Protein AF-A0A9P5QVT1-F1 (afdb_monomer_lite)

Sequence (59 aa):
MFNANSEYQAVFDKISKVHSHGLSHNLSIPRMAIIGDQSSGKSSVLEAITKLTFPRDKG

Foldseek 3Di:
DDPDPVVVVVVVVVLVVVVVVVCVVVDVRDDDDDDDDPPPCSQVVCCVVVVDHDDDDPD

Secondary structure (DSSP, 8-state):
-----HHHHHHHHHHHHHHHTTGGGTS----------TTSSHHHHHHHHH-PPPP----

pLDDT: mean 85.42, std 12.59, range [39.94, 95.19]

Structure (mmCIF, N/CA/C/O backbone):
data_AF-A0A9P5QVT1-F1
#
_entry.id   AF-A0A9P5QVT1-F1
#
loop_
_atom_site.group_PDB
_atom_site.id
_atom_site.type_symbol
_atom_site.label_atom_id
_atom_site.label_alt_id
_atom_site.label_comp_id
_atom_site.label_asym_id
_atom_site.label_entity_id
_atom_site.label_seq_id
_atom_site.pdbx_PDB_ins_code
_atom_site.Cartn_x
_atom_site.Cartn_y
_atom_site.Cartn_z
_atom_site.occupancy
_atom_site.B_iso_or_equiv
_atom_site.auth_seq_id
_atom_site.auth_comp_id
_atom_site.auth_asym_id
_atom_site.auth_atom_id
_atom_site.pdbx_PDB_model_num
ATOM 1 N N . MET A 1 1 ? -22.399 -0.606 3.074 1.00 39.94 1 MET A N 1
ATOM 2 C CA . MET A 1 1 ? -21.007 -0.805 3.531 1.00 39.94 1 MET A CA 1
ATOM 3 C C . MET A 1 1 ? -20.143 -0.756 2.277 1.00 39.94 1 MET A C 1
ATOM 5 O O . MET A 1 1 ? -20.318 -1.621 1.440 1.00 39.94 1 MET A O 1
ATOM 9 N N . PHE A 1 2 ? -19.413 0.350 2.073 1.00 54.19 2 PHE A N 1
ATOM 10 C CA . PHE A 1 2 ? -18.715 0.765 0.836 1.00 54.19 2 PHE A CA 1
ATOM 11 C C . PHE A 1 2 ? -19.473 0.497 -0.476 1.00 54.19 2 PHE A C 1
ATOM 13 O O . PHE A 1 2 ? -19.254 -0.504 -1.147 1.00 54.19 2 PHE A O 1
ATOM 20 N N . ASN A 1 3 ? -20.344 1.434 -0.869 1.00 52.47 3 ASN A N 1
ATOM 21 C CA . ASN A 1 3 ? -20.768 1.513 -2.264 1.00 52.47 3 ASN A CA 1
ATOM 22 C C . ASN A 1 3 ? -19.552 1.999 -3.061 1.00 52.47 3 ASN A C 1
ATOM 24 O O . ASN A 1 3 ? -19.224 3.185 -3.060 1.00 52.47 3 ASN A O 1
ATOM 28 N N . ALA A 1 4 ? -18.785 1.054 -3.589 1.00 57.03 4 ALA A N 1
ATOM 29 C CA . ALA A 1 4 ? -17.628 1.358 -4.399 1.00 57.03 4 ALA A CA 1
ATOM 30 C C . ALA A 1 4 ? -18.103 2.061 -5.673 1.00 57.03 4 ALA A C 1
ATOM 32 O O . ALA A 1 4 ? -18.949 1.528 -6.386 1.00 57.03 4 ALA A O 1
ATOM 33 N N . ASN A 1 5 ? -17.521 3.220 -5.985 1.00 64.50 5 ASN A N 1
ATOM 34 C CA . ASN A 1 5 ? -17.484 3.700 -7.362 1.00 64.50 5 ASN A CA 1
ATOM 35 C C . ASN A 1 5 ? -16.908 2.566 -8.224 1.00 64.50 5 ASN A C 1
ATOM 37 O O . ASN A 1 5 ? -15.706 2.286 -8.175 1.00 64.50 5 ASN A O 1
ATOM 41 N N . SER A 1 6 ? -17.793 1.868 -8.932 1.00 77.50 6 SER A N 1
ATOM 42 C CA . SER A 1 6 ? -17.528 0.582 -9.582 1.00 77.50 6 SER A CA 1
ATOM 43 C C . SER A 1 6 ? -16.413 0.675 -10.622 1.00 77.50 6 SER A C 1
ATOM 45 O O . SER A 1 6 ? -15.640 -0.265 -10.789 1.00 77.50 6 SER A O 1
ATOM 47 N N . GLU A 1 7 ? -16.276 1.833 -11.263 1.00 85.31 7 GLU A N 1
ATOM 48 C CA . GLU A 1 7 ? -15.242 2.098 -12.261 1.00 85.31 7 GLU A CA 1
ATOM 49 C C . GLU A 1 7 ? -13.830 2.109 -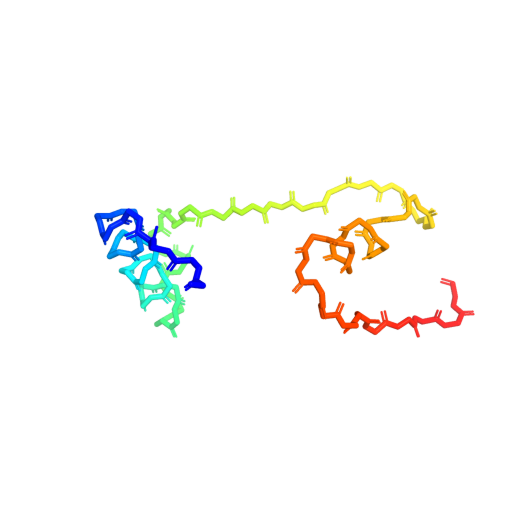11.658 1.00 85.31 7 GLU A C 1
ATOM 51 O O . GLU A 1 7 ? -12.932 1.468 -12.204 1.00 85.31 7 GLU A O 1
ATOM 56 N N . TYR A 1 8 ? -13.620 2.758 -10.504 1.00 87.19 8 TYR A N 1
ATOM 57 C CA . TYR A 1 8 ? -12.303 2.778 -9.853 1.00 87.19 8 TYR A CA 1
ATOM 58 C C . TYR A 1 8 ? -11.900 1.396 -9.352 1.00 87.19 8 TYR A C 1
ATOM 60 O O . TYR A 1 8 ? -10.747 1.006 -9.525 1.00 87.19 8 TYR A O 1
ATOM 68 N N . GLN A 1 9 ? -12.841 0.634 -8.786 1.00 88.06 9 GLN A N 1
ATOM 69 C CA . GLN A 1 9 ? -12.559 -0.747 -8.38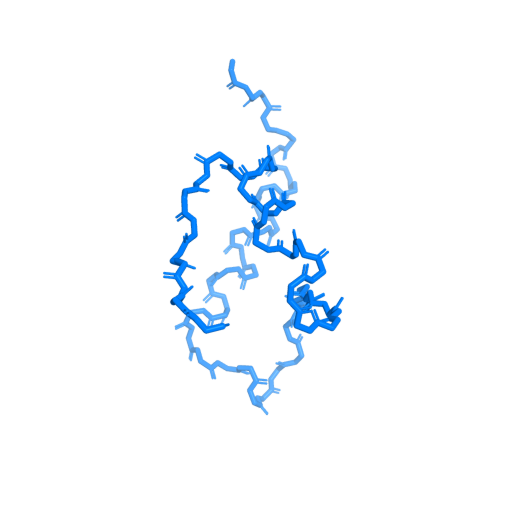8 1.00 88.06 9 GLN A CA 1
ATOM 70 C C . GLN A 1 9 ? -12.164 -1.602 -9.592 1.00 88.06 9 GLN A C 1
ATOM 72 O O . GLN A 1 9 ? -11.131 -2.260 -9.556 1.00 88.06 9 GLN A O 1
ATOM 77 N N . ALA A 1 10 ? -12.894 -1.501 -10.707 1.00 90.81 10 ALA A N 1
ATOM 78 C CA . ALA A 1 10 ? -12.554 -2.229 -11.927 1.00 90.81 10 ALA A CA 1
ATOM 79 C C . ALA A 1 10 ? -11.159 -1.865 -12.474 1.00 90.81 10 ALA A C 1
ATOM 81 O O . ALA A 1 10 ? -10.464 -2.716 -13.036 1.00 90.81 10 ALA A O 1
ATOM 82 N N . VAL A 1 11 ? -10.727 -0.609 -12.318 1.00 92.25 11 VAL A N 1
ATOM 83 C CA . VAL A 1 11 ? -9.362 -0.183 -12.659 1.00 92.25 11 VAL A CA 1
ATOM 84 C C . VAL A 1 11 ? -8.337 -0.810 -11.709 1.00 92.25 11 VAL A C 1
ATOM 86 O O . VAL A 1 11 ? -7.357 -1.390 -12.184 1.00 92.25 11 VAL A O 1
ATOM 89 N N . PHE A 1 12 ? -8.559 -0.753 -10.393 1.00 91.00 12 PHE A N 1
ATOM 90 C CA . PHE A 1 12 ? -7.658 -1.362 -9.407 1.00 91.00 12 PHE A CA 1
ATOM 91 C C . PHE A 1 12 ? -7.547 -2.881 -9.569 1.00 91.00 12 PHE A C 1
ATOM 93 O O . PHE A 1 12 ? -6.438 -3.416 -9.492 1.00 91.00 12 PHE A O 1
ATOM 100 N N . ASP A 1 13 ? -8.642 -3.571 -9.881 1.00 91.44 13 ASP A N 1
ATOM 101 C CA . ASP A 1 13 ? -8.654 -5.011 -10.145 1.00 91.44 13 ASP A CA 1
ATOM 102 C C . ASP A 1 13 ? -7.808 -5.363 -11.372 1.00 91.44 13 ASP A C 1
ATOM 104 O O . ASP A 1 13 ? -7.009 -6.303 -11.341 1.00 91.44 13 ASP A O 1
ATOM 108 N N . LYS A 1 14 ? -7.917 -4.578 -12.454 1.00 91.19 14 LYS A N 1
ATOM 109 C CA . LYS A 1 14 ? -7.079 -4.753 -13.650 1.00 91.19 14 LYS A CA 1
ATOM 110 C C . LYS A 1 14 ? -5.602 -4.540 -13.333 1.00 91.19 14 LYS A C 1
ATOM 112 O O . LYS A 1 14 ? -4.783 -5.368 -13.725 1.00 91.19 14 LYS A O 1
ATOM 117 N N . ILE A 1 15 ? -5.263 -3.472 -12.609 1.00 91.38 15 ILE A N 1
ATOM 118 C CA . ILE A 1 15 ? -3.880 -3.188 -12.191 1.00 91.38 15 ILE A CA 1
ATOM 119 C C . ILE A 1 15 ? -3.335 -4.348 -11.347 1.00 91.38 15 ILE A C 1
ATOM 121 O O . ILE A 1 15 ? -2.246 -4.853 -11.622 1.00 91.38 15 ILE A O 1
ATOM 125 N N . SER A 1 16 ? -4.119 -4.820 -10.376 1.00 89.88 16 SER A N 1
ATOM 126 C CA . SER A 1 16 ? -3.761 -5.933 -9.488 1.00 89.88 16 SER A CA 1
ATOM 127 C C . SER A 1 16 ? -3.557 -7.235 -10.261 1.00 89.88 16 SER A C 1
ATOM 129 O O . SER A 1 16 ? -2.596 -7.965 -10.011 1.00 89.88 16 SER A O 1
ATOM 131 N N . LYS A 1 17 ? -4.405 -7.501 -11.263 1.00 91.00 17 LYS A N 1
ATOM 132 C CA . LYS A 1 17 ? -4.257 -8.653 -12.152 1.00 91.00 17 LYS A CA 1
ATOM 133 C C . LYS A 1 17 ? -2.983 -8.555 -12.983 1.00 91.00 17 LYS A C 1
ATOM 135 O O . LYS A 1 17 ? -2.242 -9.521 -13.033 1.00 91.00 17 LYS A O 1
ATOM 140 N N . VAL A 1 18 ? -2.671 -7.421 -13.608 1.00 90.62 18 VAL A N 1
ATOM 141 C CA . VAL A 1 18 ? -1.414 -7.285 -14.375 1.00 90.62 18 VAL A CA 1
ATOM 142 C C . VAL A 1 18 ? -0.197 -7.454 -13.458 1.00 90.62 18 VAL A C 1
ATOM 144 O O . VAL A 1 18 ? 0.759 -8.144 -13.813 1.00 90.62 18 VAL A O 1
ATOM 147 N N . HIS A 1 19 ? -0.256 -6.895 -12.248 1.00 88.94 19 HIS A N 1
ATOM 148 C CA . HIS A 1 19 ? 0.793 -7.033 -11.241 1.00 88.94 19 HIS A CA 1
ATOM 149 C C . HIS A 1 19 ? 1.069 -8.494 -10.861 1.00 88.94 19 HIS A C 1
ATOM 151 O O . HIS A 1 19 ? 2.232 -8.889 -10.763 1.00 88.94 19 HIS A O 1
ATOM 157 N N . SER A 1 20 ? 0.029 -9.310 -10.659 1.00 90.62 20 SER A N 1
ATOM 158 C CA . SER A 1 20 ? 0.187 -10.705 -10.224 1.00 90.62 20 SER A CA 1
ATOM 159 C C . SER A 1 20 ? 0.871 -11.612 -11.253 1.00 90.62 20 SER A C 1
ATOM 161 O O . SER A 1 20 ? 1.371 -12.668 -10.879 1.00 90.62 20 SER A O 1
ATOM 163 N N . HIS A 1 21 ? 0.968 -11.192 -12.520 1.00 92.31 21 HIS A N 1
ATOM 164 C CA . HIS A 1 21 ? 1.679 -11.933 -13.570 1.00 92.31 21 HIS A CA 1
ATOM 165 C C . HIS A 1 21 ? 3.195 -11.652 -13.594 1.00 92.31 21 HIS A C 1
ATOM 167 O O . HIS A 1 21 ? 3.893 -12.147 -14.474 1.00 92.31 21 HIS A O 1
ATOM 173 N N . GLY A 1 22 ? 3.728 -10.837 -12.672 1.00 86.44 22 GLY A N 1
ATOM 174 C CA . GLY A 1 22 ? 5.173 -10.581 -12.567 1.00 86.44 22 GLY A CA 1
ATOM 175 C C . GLY A 1 22 ? 5.756 -9.691 -13.675 1.00 86.44 22 GLY A C 1
ATOM 176 O O . GLY A 1 22 ? 6.972 -9.527 -13.768 1.00 86.44 22 GLY A O 1
ATOM 177 N N . LEU A 1 23 ? 4.906 -9.057 -14.487 1.00 85.38 23 LEU A N 1
ATOM 178 C CA . LEU A 1 23 ? 5.293 -8.262 -15.663 1.00 85.38 23 LEU A CA 1
ATOM 179 C C . LEU A 1 23 ? 5.881 -6.883 -15.335 1.00 85.38 23 LEU A C 1
ATOM 181 O O . LEU A 1 23 ? 6.101 -6.070 -16.228 1.00 85.38 23 LEU A O 1
ATOM 185 N N . SER A 1 24 ? 6.154 -6.587 -14.066 1.00 81.12 24 SER A N 1
ATOM 186 C CA . SER A 1 24 ? 6.640 -5.269 -13.646 1.00 81.12 24 SER A CA 1
ATOM 187 C C . SER A 1 24 ? 8.020 -4.882 -14.165 1.00 81.12 24 SER A C 1
ATOM 189 O O . SER A 1 24 ? 8.418 -3.736 -13.998 1.00 81.12 24 SER A O 1
ATOM 191 N N . HIS A 1 25 ? 8.747 -5.824 -14.761 1.00 83.75 25 HIS A N 1
ATOM 192 C CA . HIS A 1 25 ? 10.020 -5.574 -15.429 1.00 83.75 25 HIS A CA 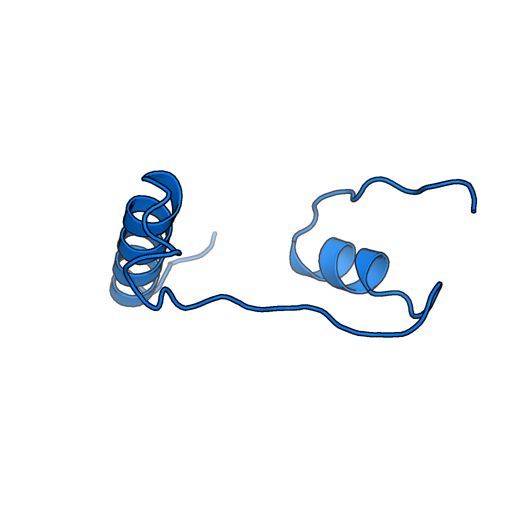1
ATOM 193 C C . HIS A 1 25 ? 9.848 -5.214 -16.916 1.00 83.75 25 HIS A C 1
ATOM 195 O O . HIS A 1 25 ? 10.754 -4.632 -17.504 1.00 83.75 25 HIS A O 1
ATOM 201 N N . ASN A 1 26 ? 8.694 -5.523 -17.523 1.00 86.94 26 ASN A N 1
ATOM 202 C CA . ASN A 1 26 ? 8.385 -5.196 -18.921 1.00 86.94 26 ASN A CA 1
ATOM 203 C C . ASN A 1 26 ? 7.382 -4.047 -19.056 1.00 86.94 26 ASN A C 1
ATOM 205 O O . ASN A 1 26 ? 7.339 -3.390 -20.091 1.00 86.94 26 ASN A O 1
ATOM 209 N N . LEU A 1 27 ? 6.549 -3.831 -18.036 1.00 86.31 27 LEU A N 1
ATOM 210 C CA . LEU A 1 27 ? 5.486 -2.835 -18.036 1.00 86.31 27 LEU A CA 1
ATOM 211 C C . LEU A 1 27 ? 5.583 -1.964 -16.787 1.00 86.31 27 LEU A C 1
ATOM 213 O O . LEU A 1 27 ? 5.712 -2.463 -15.667 1.00 86.31 27 LEU A O 1
ATOM 217 N N . SER A 1 28 ? 5.448 -0.653 -16.984 1.00 89.06 28 SER A N 1
ATOM 218 C CA . SER A 1 28 ? 5.273 0.283 -15.877 1.00 89.06 28 SER A CA 1
ATOM 219 C C . SER A 1 28 ? 3.865 0.116 -15.309 1.00 89.06 28 SER A C 1
ATOM 221 O O . SER A 1 28 ? 2.878 0.530 -15.917 1.00 89.06 28 SER A O 1
ATOM 223 N N . ILE A 1 29 ? 3.772 -0.553 -14.161 1.00 90.81 29 ILE A N 1
ATOM 224 C CA . ILE A 1 29 ? 2.516 -0.766 -13.437 1.00 90.81 29 ILE A CA 1
ATOM 225 C C . ILE A 1 29 ? 2.462 0.248 -12.290 1.00 90.81 29 ILE A C 1
ATOM 227 O O . ILE A 1 29 ? 3.412 0.286 -11.499 1.00 90.81 29 ILE A O 1
ATOM 231 N N . PRO A 1 30 ? 1.375 1.029 -12.149 1.00 89.25 30 PRO A N 1
ATOM 232 C CA . PRO A 1 30 ? 1.219 1.957 -11.036 1.00 89.25 30 PRO A CA 1
ATOM 233 C C . PRO A 1 30 ? 1.386 1.253 -9.685 1.00 89.25 30 PRO A C 1
ATOM 235 O O . PRO A 1 30 ? 0.737 0.241 -9.413 1.00 89.25 30 PRO A O 1
ATOM 238 N N . ARG A 1 31 ? 2.258 1.796 -8.833 1.00 86.81 31 ARG A N 1
ATOM 239 C CA . ARG A 1 31 ? 2.489 1.341 -7.457 1.00 86.81 31 ARG A CA 1
ATOM 240 C C . ARG A 1 31 ? 2.659 2.541 -6.537 1.00 86.81 31 ARG A C 1
ATOM 242 O O . ARG A 1 31 ? 3.110 3.598 -6.967 1.00 86.81 31 ARG A O 1
ATOM 249 N N . MET A 1 32 ? 2.339 2.347 -5.263 1.00 87.75 32 MET A N 1
ATOM 250 C CA . MET A 1 32 ? 2.616 3.311 -4.205 1.00 87.75 32 MET A CA 1
ATOM 251 C C . MET A 1 32 ? 3.754 2.774 -3.339 1.00 87.75 32 MET A C 1
ATOM 253 O O . MET A 1 32 ? 3.657 1.671 -2.805 1.00 87.75 32 MET A O 1
ATOM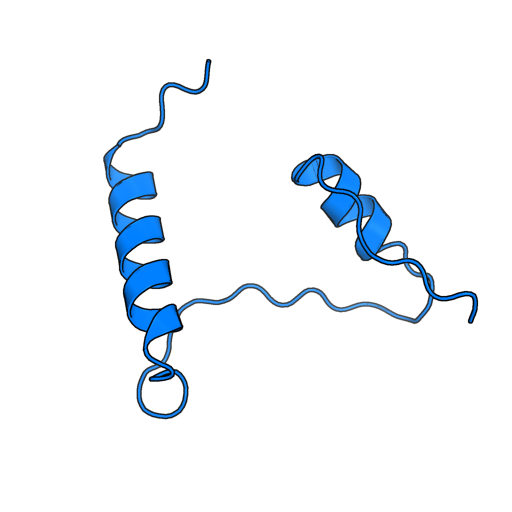 257 N N . ALA A 1 33 ? 4.830 3.546 -3.220 1.00 90.75 33 ALA A N 1
ATOM 258 C CA . ALA A 1 33 ? 5.922 3.261 -2.300 1.00 90.75 33 ALA A CA 1
ATOM 259 C C . ALA A 1 33 ? 5.757 4.105 -1.035 1.00 90.75 33 ALA A C 1
ATOM 261 O O . ALA A 1 33 ? 5.347 5.262 -1.102 1.00 90.75 33 ALA A O 1
ATOM 262 N N . ILE A 1 34 ? 6.094 3.524 0.113 1.00 90.94 34 ILE A N 1
ATOM 263 C CA . ILE A 1 34 ? 6.045 4.204 1.409 1.00 90.94 34 ILE A CA 1
ATOM 264 C C . ILE A 1 34 ? 7.474 4.325 1.900 1.00 90.94 34 ILE A C 1
ATOM 266 O O . ILE A 1 34 ? 8.169 3.322 2.057 1.00 90.94 34 ILE A O 1
ATOM 270 N N . ILE A 1 35 ? 7.914 5.561 2.109 1.00 94.81 35 ILE A N 1
ATOM 271 C CA . ILE A 1 35 ? 9.309 5.901 2.382 1.00 94.81 35 ILE A CA 1
ATOM 272 C C . ILE A 1 35 ? 9.362 6.735 3.660 1.00 94.81 35 ILE A C 1
ATOM 274 O O . ILE A 1 35 ? 8.487 7.558 3.914 1.00 94.81 35 ILE A O 1
ATOM 278 N N . GLY A 1 36 ? 10.383 6.491 4.473 1.00 93.94 36 GLY A N 1
ATOM 279 C CA . GLY A 1 36 ? 10.642 7.203 5.718 1.00 93.94 36 GLY A CA 1
ATOM 280 C C . GLY A 1 36 ? 11.634 6.431 6.580 1.00 93.94 36 GLY A C 1
ATOM 281 O O . GLY A 1 36 ? 11.745 5.206 6.453 1.00 93.94 36 GLY A O 1
ATOM 282 N N . ASP A 1 37 ? 12.311 7.134 7.482 1.00 95.19 37 ASP A N 1
ATOM 283 C CA . ASP A 1 37 ? 13.396 6.592 8.312 1.00 95.19 37 ASP A CA 1
ATOM 284 C C . ASP A 1 37 ? 12.955 5.414 9.192 1.00 95.19 37 ASP A C 1
ATOM 286 O O . ASP A 1 37 ? 11.754 5.164 9.368 1.00 95.19 37 ASP A O 1
ATOM 290 N N . GLN A 1 38 ? 13.902 4.658 9.756 1.00 90.06 38 GLN A N 1
ATOM 291 C CA . GLN A 1 38 ? 13.576 3.611 10.732 1.00 90.06 38 GLN A CA 1
ATOM 292 C C . GLN A 1 38 ? 12.724 4.209 11.866 1.00 90.06 38 GLN A C 1
ATOM 294 O O . GLN A 1 38 ? 12.952 5.331 12.307 1.00 90.06 38 GLN A O 1
ATOM 299 N N . SER A 1 39 ? 11.681 3.488 12.285 1.00 89.06 39 SER A N 1
ATOM 300 C CA . SER A 1 39 ? 10.770 3.914 13.363 1.00 89.06 39 SER A CA 1
ATOM 301 C C . SER A 1 39 ? 9.935 5.185 13.115 1.00 89.06 39 SER A C 1
ATOM 303 O O . SER A 1 39 ? 9.237 5.637 14.015 1.00 89.06 39 SER A O 1
ATOM 305 N N . SER A 1 40 ? 9.870 5.701 11.882 1.00 93.19 40 SER A N 1
ATOM 306 C CA . SER A 1 40 ? 8.997 6.837 11.496 1.00 93.19 40 SER A CA 1
ATOM 307 C C . SER A 1 40 ? 7.484 6.543 11.485 1.00 93.19 40 SER A C 1
ATOM 309 O O . SER A 1 40 ? 6.688 7.392 11.096 1.00 93.19 40 SER A O 1
ATOM 311 N N . GLY A 1 41 ? 7.054 5.338 11.876 1.00 93.00 41 GLY A N 1
ATOM 312 C CA . GLY A 1 41 ? 5.629 4.996 11.979 1.00 93.00 41 GLY A CA 1
ATOM 313 C C . GLY A 1 41 ? 4.937 4.592 10.669 1.00 93.00 41 GLY A C 1
ATOM 314 O O . GLY A 1 41 ? 3.712 4.504 10.645 1.00 93.00 41 GLY A O 1
ATOM 315 N N . LYS A 1 42 ? 5.686 4.287 9.597 1.00 95.00 42 LYS A N 1
ATOM 316 C CA . LYS A 1 42 ? 5.150 3.793 8.304 1.00 95.00 42 LYS A CA 1
ATOM 317 C C . LYS A 1 42 ? 4.128 2.658 8.473 1.00 95.00 42 LYS A C 1
ATOM 319 O 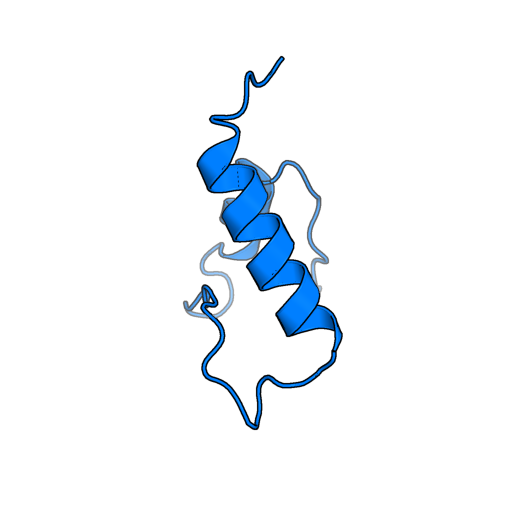O . LYS A 1 42 ? 3.039 2.718 7.909 1.00 95.00 42 LYS A O 1
ATOM 324 N N . SER A 1 43 ? 4.468 1.652 9.283 1.00 93.44 43 SER A N 1
ATOM 325 C CA . SER A 1 43 ? 3.582 0.521 9.574 1.00 93.44 43 SER A CA 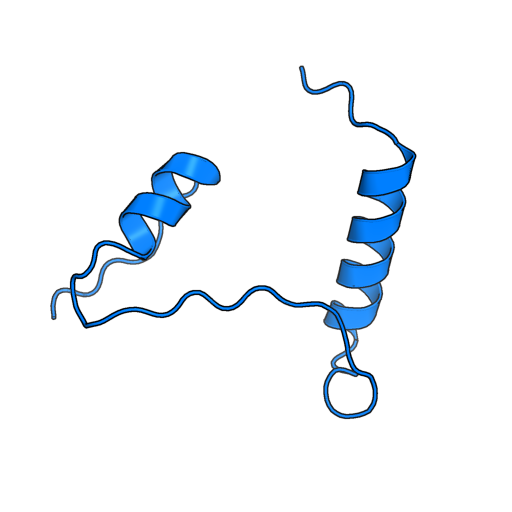1
ATOM 326 C C . SER A 1 43 ? 2.341 0.971 10.342 1.00 93.44 43 SER A C 1
ATOM 328 O O . SER A 1 43 ? 1.240 0.616 9.950 1.00 93.44 43 SER A O 1
ATOM 330 N N . SER A 1 44 ? 2.483 1.832 11.355 1.00 93.56 44 SER A N 1
ATOM 331 C CA . SER A 1 44 ? 1.351 2.358 12.131 1.00 93.56 44 SER A CA 1
ATOM 332 C C . SER A 1 44 ? 0.342 3.121 11.262 1.00 93.56 44 SER A C 1
ATOM 334 O O . SER A 1 44 ? -0.866 2.985 11.448 1.00 93.56 44 SER A O 1
ATOM 336 N N . VAL A 1 45 ? 0.819 3.904 10.287 1.00 93.69 45 VAL A N 1
ATOM 337 C CA . VAL A 1 45 ? -0.046 4.619 9.333 1.00 93.69 45 VAL A CA 1
ATOM 338 C C . VAL A 1 45 ? -0.796 3.635 8.434 1.00 93.69 45 VAL A C 1
ATOM 340 O O . VAL A 1 45 ? -2.010 3.757 8.262 1.00 93.69 45 VAL A O 1
ATOM 343 N N . LEU A 1 46 ? -0.105 2.627 7.898 1.00 93.81 46 LEU A N 1
ATOM 344 C CA . LEU A 1 46 ? -0.743 1.580 7.102 1.00 93.81 46 LEU A CA 1
ATOM 345 C C . LEU A 1 46 ? -1.772 0.783 7.900 1.00 93.81 46 LEU A C 1
ATOM 347 O O . LEU A 1 46 ? -2.860 0.530 7.389 1.00 93.81 46 LEU A O 1
ATOM 351 N N . GLU A 1 47 ? -1.471 0.423 9.147 1.00 94.88 47 GLU A N 1
ATOM 352 C CA . GLU A 1 47 ? -2.400 -0.260 10.053 1.00 94.88 47 GLU A CA 1
ATOM 353 C C . GLU A 1 47 ? -3.669 0.583 10.267 1.00 94.88 47 GLU A C 1
ATOM 355 O O . GLU A 1 47 ? -4.791 0.079 10.171 1.00 94.88 47 GLU A O 1
ATOM 360 N N . ALA A 1 48 ? -3.515 1.895 10.476 1.00 94.81 48 ALA A N 1
ATOM 361 C CA . ALA A 1 48 ? -4.637 2.807 10.680 1.00 94.81 48 ALA A CA 1
ATOM 362 C C . ALA A 1 48 ? -5.562 2.913 9.453 1.00 94.81 48 ALA A C 1
ATOM 364 O O . ALA A 1 48 ? -6.785 2.985 9.628 1.00 94.81 48 ALA A O 1
ATOM 365 N N . ILE A 1 49 ? -4.996 2.903 8.239 1.00 93.75 49 ILE A N 1
ATOM 366 C CA . ILE A 1 49 ? -5.731 3.016 6.968 1.00 93.75 49 ILE A CA 1
ATOM 367 C C . ILE A 1 49 ? -6.352 1.676 6.562 1.00 93.75 49 ILE A C 1
ATOM 369 O O . ILE A 1 49 ? -7.538 1.611 6.249 1.00 93.75 49 ILE A O 1
ATOM 373 N N . THR A 1 50 ? -5.558 0.606 6.568 1.00 91.94 50 THR A N 1
ATOM 374 C CA . THR A 1 50 ? -5.954 -0.712 6.041 1.00 91.94 50 THR A CA 1
ATOM 375 C C . THR A 1 50 ? -6.753 -1.543 7.036 1.00 91.94 50 THR A C 1
ATOM 377 O O . THR A 1 50 ? -7.443 -2.473 6.629 1.00 91.94 50 THR A O 1
ATOM 380 N N . LYS A 1 51 ? -6.651 -1.230 8.336 1.00 93.81 51 LYS A N 1
ATOM 381 C CA . LYS A 1 51 ? -7.150 -2.063 9.443 1.00 93.81 51 LYS A CA 1
ATOM 382 C C . LYS A 1 51 ? -6.533 -3.469 9.485 1.00 93.81 51 LYS A C 1
ATOM 384 O O . LYS A 1 51 ? -7.066 -4.346 10.158 1.00 93.81 51 LYS A O 1
ATOM 389 N N . LEU A 1 52 ? -5.406 -3.676 8.802 1.00 93.44 52 LEU A N 1
ATOM 390 C CA . LEU A 1 52 ? -4.596 -4.890 8.875 1.00 93.44 52 LEU A CA 1
ATOM 391 C C . LEU A 1 52 ? -3.454 -4.680 9.865 1.00 93.44 52 LEU A C 1
ATOM 393 O O . LEU A 1 52 ? -2.933 -3.576 9.966 1.00 93.44 52 LEU A O 1
ATOM 397 N N . THR A 1 53 ? -3.041 -5.732 10.567 1.00 90.62 53 THR A N 1
ATOM 398 C CA . THR A 1 53 ? -1.838 -5.702 11.410 1.00 90.62 53 THR A CA 1
ATOM 399 C C . THR A 1 53 ? -0.608 -5.972 10.556 1.00 90.62 53 THR A C 1
ATOM 401 O O . THR A 1 53 ? -0.585 -6.943 9.798 1.00 90.62 53 THR A O 1
ATOM 404 N N . PHE A 1 54 ? 0.422 -5.137 10.687 1.00 89.50 54 PHE A N 1
ATOM 405 C CA . PHE A 1 54 ? 1.681 -5.329 9.978 1.00 89.50 54 PHE A CA 1
ATOM 406 C C . PHE A 1 54 ? 2.695 -6.036 10.888 1.00 89.50 54 PHE A C 1
ATOM 408 O O . PHE A 1 54 ? 2.692 -5.817 12.102 1.00 89.50 54 PHE A O 1
ATOM 415 N N . PRO A 1 55 ? 3.583 -6.886 10.337 1.00 86.00 55 PRO A N 1
ATOM 416 C CA . PRO A 1 55 ? 4.657 -7.491 11.114 1.00 86.00 55 PRO A CA 1
ATOM 417 C C . PRO A 1 55 ? 5.503 -6.418 11.808 1.00 86.00 55 PRO A C 1
ATOM 419 O O . PRO A 1 55 ? 5.897 -5.428 11.187 1.00 86.00 55 PRO A O 1
ATOM 422 N N . ARG A 1 56 ? 5.782 -6.620 13.097 1.00 78.44 56 ARG A N 1
ATOM 423 C CA . ARG A 1 56 ? 6.672 -5.765 13.887 1.00 78.44 56 ARG A CA 1
ATOM 424 C C . ARG A 1 56 ? 7.944 -6.541 14.169 1.00 78.44 56 ARG A C 1
ATOM 426 O O . ARG A 1 56 ? 7.881 -7.592 14.804 1.00 78.44 56 ARG A O 1
ATOM 433 N N . ASP A 1 57 ? 9.069 -6.031 13.688 1.00 72.00 57 ASP A N 1
ATOM 434 C CA . ASP A 1 57 ? 10.367 -6.528 14.126 1.00 72.00 57 ASP A CA 1
ATOM 435 C C . ASP A 1 57 ? 10.704 -5.941 15.508 1.00 72.00 57 ASP A C 1
ATOM 437 O O . ASP A 1 57 ? 10.187 -4.885 15.884 1.00 72.00 57 ASP A O 1
ATOM 441 N N . LYS A 1 58 ? 11.547 -6.625 16.284 1.00 56.56 58 LYS A N 1
ATOM 442 C CA . LYS A 1 58 ? 12.043 -6.135 17.584 1.00 56.56 58 LYS A CA 1
ATOM 443 C C . LYS A 1 58 ? 13.299 -5.249 17.448 1.00 56.56 58 LYS A C 1
ATOM 445 O O . LYS A 1 58 ? 13.998 -5.071 18.444 1.00 56.56 58 LYS A O 1
ATOM 450 N N . GLY A 1 59 ? 13.583 -4.728 16.249 1.00 52.62 59 GLY A N 1
ATOM 451 C CA . GLY A 1 59 ? 14.773 -3.931 15.908 1.00 52.62 59 GLY A CA 1
ATOM 452 C C . GLY A 1 59 ? 14.467 -2.504 15.473 1.00 52.62 59 GLY A C 1
ATOM 453 O O . GLY A 1 59 ? 13.909 -2.319 14.368 1.00 52.62 59 GLY A O 1
#

Radius of gyration: 15.18 Å; chains: 1; bounding box: 36×19×36 Å